Protein AF-A0A7J4U2A9-F1 (afdb_monomer)

Structure (mmCIF, N/CA/C/O backbone):
data_AF-A0A7J4U2A9-F1
#
_entry.id   AF-A0A7J4U2A9-F1
#
loop_
_atom_site.group_PDB
_atom_site.id
_atom_site.type_symbol
_atom_site.label_atom_id
_atom_site.label_alt_id
_atom_site.label_comp_id
_atom_site.label_asym_id
_atom_site.label_entity_id
_atom_site.label_seq_id
_atom_site.pdbx_PDB_ins_code
_atom_site.Cartn_x
_atom_site.Cartn_y
_atom_site.Cartn_z
_atom_site.occupancy
_atom_site.B_iso_or_equiv
_atom_site.auth_seq_id
_atom_site.auth_comp_id
_atom_site.auth_asym_id
_atom_site.auth_atom_id
_atom_site.pdbx_PDB_model_num
ATOM 1 N N . ASN A 1 1 ? -34.579 -28.204 -25.510 1.00 39.25 1 ASN A N 1
ATOM 2 C CA . ASN A 1 1 ? -33.216 -27.924 -25.997 1.00 39.25 1 ASN A CA 1
ATOM 3 C C . ASN A 1 1 ? -32.414 -27.418 -24.807 1.00 39.25 1 ASN A C 1
ATOM 5 O O . ASN A 1 1 ? -32.481 -26.239 -24.498 1.00 39.25 1 ASN A O 1
ATOM 9 N N . GLY A 1 2 ? -31.850 -28.339 -24.021 1.00 43.41 2 GLY A N 1
ATOM 10 C CA . GLY A 1 2 ? -31.157 -28.029 -22.768 1.00 43.41 2 GLY A CA 1
ATOM 11 C C . GLY A 1 2 ? -29.656 -27.993 -23.010 1.00 43.41 2 GLY A C 1
ATOM 12 O O . GLY A 1 2 ? -29.091 -28.997 -23.431 1.00 43.41 2 GLY A O 1
ATOM 13 N N . ALA A 1 3 ? -29.030 -26.841 -22.778 1.00 46.34 3 ALA A N 1
ATOM 14 C CA . ALA A 1 3 ? -27.582 -26.712 -22.786 1.00 46.34 3 ALA A CA 1
ATOM 15 C C . ALA A 1 3 ? -27.031 -27.307 -21.483 1.00 46.34 3 ALA A C 1
ATOM 17 O O . ALA A 1 3 ? -27.276 -26.787 -20.396 1.00 46.34 3 ALA A O 1
ATOM 18 N N . THR A 1 4 ? -26.314 -28.421 -21.587 1.00 39.81 4 THR A N 1
ATOM 19 C CA . THR A 1 4 ? -25.517 -28.970 -20.491 1.00 39.81 4 THR A CA 1
ATOM 20 C C . THR A 1 4 ? -24.258 -28.121 -20.344 1.00 39.81 4 THR A C 1
ATOM 22 O O . THR A 1 4 ? -23.382 -28.166 -21.205 1.00 39.81 4 THR A O 1
ATOM 25 N N . VAL A 1 5 ? -24.150 -27.359 -19.255 1.00 47.72 5 VAL A N 1
ATOM 26 C CA . VAL A 1 5 ? -22.888 -26.755 -18.797 1.00 47.72 5 VAL A CA 1
ATOM 27 C C . VAL A 1 5 ? -22.007 -27.844 -18.183 1.00 47.72 5 VAL A C 1
ATOM 29 O O . VAL A 1 5 ? -21.791 -27.914 -16.978 1.00 47.72 5 VAL A O 1
ATOM 32 N N . ALA A 1 6 ? -21.550 -28.767 -19.026 1.00 43.88 6 ALA A N 1
ATOM 33 C CA . 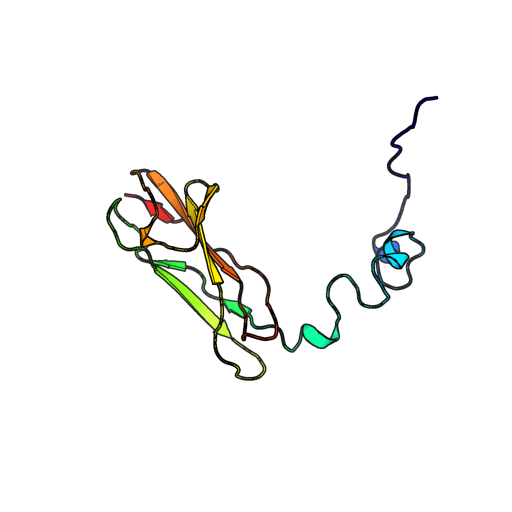ALA A 1 6 ? -20.481 -29.673 -18.660 1.00 43.88 6 ALA A CA 1
ATOM 34 C C . ALA A 1 6 ? -19.180 -28.871 -18.734 1.00 43.88 6 ALA A C 1
ATOM 36 O O . ALA A 1 6 ? -18.683 -28.582 -19.822 1.00 43.88 6 ALA A O 1
ATOM 37 N N . PHE A 1 7 ? -18.637 -28.497 -17.576 1.00 50.69 7 PHE A N 1
ATOM 38 C CA . PHE A 1 7 ? -17.198 -28.307 -17.464 1.00 50.69 7 PHE A CA 1
ATOM 39 C C . PHE A 1 7 ? -16.576 -29.625 -17.938 1.00 50.69 7 PHE A C 1
ATOM 41 O O . PHE A 1 7 ? -16.718 -30.641 -17.259 1.00 50.69 7 PHE A O 1
ATOM 48 N N . GLY A 1 8 ? -16.003 -29.645 -19.146 1.00 45.50 8 GLY A N 1
ATOM 49 C CA . GLY A 1 8 ? -15.216 -30.789 -19.604 1.00 45.50 8 GLY A CA 1
ATOM 50 C C . GLY A 1 8 ? -14.128 -31.005 -18.552 1.00 45.50 8 GLY A C 1
ATOM 51 O O . GLY A 1 8 ? -13.334 -30.112 -18.307 1.00 45.50 8 GLY A O 1
ATOM 52 N N . GLY A 1 9 ? -14.119 -32.091 -17.790 1.00 44.41 9 GLY A N 1
ATOM 53 C CA . GLY A 1 9 ? -14.156 -33.456 -18.298 1.00 44.41 9 GLY A CA 1
ATOM 54 C C . GLY A 1 9 ? -12.758 -33.923 -18.720 1.00 44.41 9 GLY A C 1
ATOM 55 O O . GLY A 1 9 ? -12.621 -35.065 -19.143 1.00 44.41 9 GLY A O 1
ATOM 56 N N . GLY A 1 10 ? -11.737 -33.066 -18.611 1.00 48.56 10 GLY A N 1
ATOM 57 C CA . GLY A 1 10 ? -10.344 -33.421 -18.855 1.00 48.56 10 GLY A CA 1
ATOM 58 C C . GLY A 1 10 ? -9.669 -33.936 -17.589 1.00 48.56 10 GLY A C 1
ATOM 59 O O . GLY A 1 10 ? -9.726 -33.310 -16.531 1.00 48.56 10 GLY A O 1
ATOM 60 N N . SER A 1 11 ? -9.006 -35.083 -17.698 1.00 56.81 11 SER A N 1
ATOM 61 C CA . SER A 1 11 ? -7.974 -35.550 -16.768 1.00 56.81 11 SER A CA 1
ATOM 62 C C . SER A 1 11 ? -6.646 -34.845 -17.065 1.00 56.81 11 SER A C 1
ATOM 64 O O . SER A 1 11 ? -5.610 -35.498 -17.194 1.00 56.81 11 SER A O 1
ATOM 66 N N . ASP A 1 12 ? -6.697 -33.532 -17.270 1.00 54.84 12 ASP A N 1
ATOM 67 C CA . ASP A 1 12 ? -5.565 -32.780 -17.788 1.00 54.84 12 ASP A CA 1
ATOM 68 C C . ASP A 1 12 ? -4.535 -32.649 -16.665 1.00 54.84 12 ASP A C 1
ATOM 70 O O . ASP A 1 12 ? -4.818 -32.163 -15.565 1.00 54.84 12 ASP A O 1
ATOM 74 N N . ALA A 1 13 ? -3.329 -33.154 -16.912 1.00 54.78 13 ALA A N 1
ATOM 75 C CA . ALA A 1 13 ? -2.228 -32.973 -15.983 1.00 54.78 13 ALA A CA 1
ATOM 76 C C . ALA A 1 13 ? -1.819 -31.492 -15.969 1.00 54.78 13 ALA A C 1
ATOM 78 O O . ALA A 1 13 ? -2.011 -30.780 -16.950 1.00 54.78 13 ALA A O 1
ATOM 79 N N . MET A 1 14 ? -1.157 -31.019 -14.906 1.00 55.38 14 MET A N 1
ATOM 80 C CA . MET A 1 14 ? -0.567 -29.664 -14.896 1.00 55.38 14 MET A CA 1
ATOM 81 C C . MET A 1 14 ? 0.343 -29.392 -16.115 1.00 55.38 14 MET A C 1
ATOM 83 O O . MET A 1 14 ? 0.539 -28.240 -16.483 1.00 55.38 14 MET A O 1
ATOM 87 N N . GLN A 1 15 ? 0.868 -30.442 -16.760 1.00 54.06 15 GLN A N 1
ATOM 88 C CA . GLN A 1 15 ? 1.666 -30.360 -17.989 1.00 54.06 15 GLN A CA 1
ATOM 89 C C . GLN A 1 15 ? 0.848 -29.999 -19.246 1.00 54.06 15 GLN A C 1
ATOM 91 O O . GLN A 1 15 ? 1.424 -29.545 -20.224 1.00 54.06 15 GLN A O 1
ATOM 96 N N . ASP A 1 16 ? -0.474 -30.162 -19.229 1.00 53.91 16 ASP A N 1
ATOM 97 C CA . ASP A 1 16 ? -1.371 -29.768 -20.327 1.00 53.91 16 ASP A CA 1
ATOM 98 C C . ASP A 1 16 ? -1.865 -28.312 -20.207 1.00 53.91 16 ASP A C 1
ATOM 100 O O . ASP A 1 16 ? -2.544 -27.790 -21.097 1.00 53.91 16 ASP A O 1
ATOM 104 N N . LEU A 1 17 ? -1.489 -27.637 -19.113 1.00 55.47 17 LEU A N 1
ATOM 105 C CA . LEU A 1 17 ? -1.780 -26.228 -18.831 1.00 55.47 17 LEU A CA 1
ATOM 106 C C . LEU A 1 17 ? -0.589 -25.293 -19.112 1.00 55.47 17 LEU A C 1
ATOM 108 O O . LEU A 1 17 ? -0.724 -24.079 -18.959 1.00 55.47 17 LEU A O 1
ATOM 112 N N . VAL A 1 18 ? 0.577 -25.830 -19.494 1.00 55.75 18 VAL A N 1
ATOM 113 C CA . VAL A 1 18 ? 1.752 -25.026 -19.875 1.00 55.75 18 VAL A CA 1
ATOM 114 C C . VAL A 1 18 ? 1.770 -24.745 -21.384 1.00 55.75 18 VAL A C 1
ATOM 116 O O . VAL A 1 18 ? 1.113 -25.455 -22.149 1.00 55.75 18 VAL A O 1
ATOM 119 N N . PRO A 1 19 ? 2.527 -23.731 -21.847 1.00 46.75 19 PRO A N 1
ATOM 120 C CA . PRO A 1 19 ? 2.748 -23.500 -23.271 1.00 46.75 19 PRO A CA 1
ATOM 121 C C . PRO A 1 19 ? 3.182 -24.778 -24.010 1.00 46.75 19 PRO A C 1
ATOM 123 O O . PRO A 1 19 ? 4.195 -25.385 -23.668 1.00 46.75 19 PRO A O 1
ATOM 126 N N . GLY A 1 20 ? 2.397 -25.192 -25.011 1.00 53.34 20 GLY A N 1
ATOM 127 C CA . GLY A 1 20 ? 2.588 -26.450 -25.750 1.00 53.34 20 GLY A CA 1
ATOM 128 C C . GLY A 1 20 ? 1.708 -27.627 -25.297 1.00 53.34 20 GLY A C 1
ATOM 129 O O . GLY A 1 20 ? 1.783 -28.686 -25.917 1.00 53.34 20 GLY A O 1
ATOM 130 N N . GLY A 1 21 ? 0.874 -27.451 -24.266 1.00 55.03 21 GLY A N 1
ATOM 131 C CA . GLY A 1 21 ? -0.148 -28.415 -23.841 1.00 55.03 21 GLY A CA 1
ATOM 132 C C . GLY A 1 21 ? -1.367 -28.469 -24.774 1.00 55.03 21 GLY A C 1
ATOM 133 O O . GLY A 1 21 ? -1.664 -27.512 -25.491 1.00 55.03 21 GLY A O 1
ATOM 134 N N . GLY A 1 22 ? -2.083 -29.597 -24.783 1.00 53.62 22 GLY A N 1
ATOM 135 C CA . GLY A 1 22 ? -3.142 -29.914 -25.754 1.00 53.62 22 GLY A CA 1
ATOM 136 C C . GLY A 1 22 ? -4.512 -29.268 -25.504 1.00 53.62 22 GLY A C 1
ATOM 137 O O . GLY A 1 22 ? -5.496 -29.674 -26.126 1.00 53.62 22 GLY A O 1
ATOM 138 N N . THR A 1 23 ? -4.619 -28.295 -24.595 1.00 58.81 23 THR A N 1
ATOM 139 C CA . THR A 1 23 ? -5.909 -27.741 -24.154 1.00 58.81 23 THR A CA 1
ATOM 140 C C . THR A 1 23 ? -6.348 -26.517 -24.961 1.00 58.81 23 THR A C 1
ATOM 142 O O . THR A 1 23 ? -5.548 -25.695 -25.401 1.00 58.81 23 THR A O 1
ATOM 145 N N . ALA A 1 24 ? -7.667 -26.331 -25.093 1.00 52.62 24 ALA A N 1
ATOM 146 C CA . ALA A 1 24 ? -8.254 -25.151 -25.735 1.00 52.62 24 ALA A CA 1
ATOM 147 C C . ALA A 1 24 ? -7.950 -23.833 -24.990 1.00 52.62 24 ALA A C 1
ATOM 149 O O . ALA A 1 24 ? -8.129 -22.758 -25.552 1.00 52.62 24 ALA A O 1
ATOM 150 N N . LEU A 1 25 ? -7.463 -23.884 -23.743 1.00 53.16 25 LEU A N 1
ATOM 151 C CA . LEU A 1 25 ? -7.021 -22.691 -23.019 1.00 53.16 25 LEU A CA 1
ATOM 152 C C . LEU A 1 25 ? -5.684 -22.156 -23.567 1.00 53.16 25 LEU A C 1
ATOM 154 O O . LEU A 1 25 ? -5.479 -20.944 -23.565 1.00 53.16 25 LEU A O 1
ATOM 158 N N . ALA A 1 26 ? -4.835 -23.018 -24.142 1.00 47.88 26 ALA A N 1
ATOM 159 C CA . ALA A 1 26 ? -3.572 -22.641 -24.787 1.00 47.88 26 ALA A CA 1
ATOM 160 C C . ALA A 1 26 ? -3.751 -21.860 -26.108 1.00 47.88 26 ALA A C 1
ATOM 162 O O . ALA A 1 26 ? -2.790 -21.305 -26.633 1.00 47.88 26 ALA A O 1
ATOM 163 N N . MET A 1 27 ? -4.971 -21.775 -26.662 1.00 45.28 27 MET A N 1
ATOM 164 C CA . MET A 1 27 ? -5.250 -20.864 -27.787 1.00 45.28 27 MET A CA 1
ATOM 165 C C . MET A 1 27 ? -5.554 -19.431 -27.321 1.00 45.28 27 MET A C 1
ATOM 167 O O . MET A 1 27 ? -5.385 -18.489 -28.091 1.00 45.28 27 MET A O 1
ATOM 171 N N . TYR A 1 28 ? -6.027 -19.270 -26.080 1.00 48.12 28 TYR A N 1
ATOM 172 C CA . TYR A 1 28 ? -6.302 -17.967 -25.460 1.00 48.12 28 TYR A CA 1
ATOM 173 C C . TYR A 1 28 ? -5.117 -17.460 -24.636 1.00 48.12 28 TYR A C 1
ATOM 175 O O . TYR A 1 28 ? -4.931 -16.255 -24.483 1.00 48.12 28 TYR A O 1
ATOM 183 N N . VAL A 1 29 ? -4.298 -18.382 -24.140 1.00 52.09 29 VAL A N 1
ATOM 184 C CA . VAL A 1 29 ? -3.020 -18.134 -23.490 1.00 52.09 29 VAL A CA 1
ATOM 185 C C . VAL A 1 29 ? -1.957 -18.483 -24.521 1.00 52.09 29 VAL A C 1
ATOM 187 O O . VAL A 1 29 ? -1.624 -19.651 -24.671 1.00 52.09 29 VAL A O 1
ATOM 190 N N . GLY A 1 30 ? -1.476 -17.504 -25.294 1.00 46.00 30 GLY A N 1
ATOM 191 C CA . GLY A 1 30 ? -0.389 -17.737 -26.253 1.00 46.00 30 GLY A CA 1
ATOM 192 C C . GLY A 1 30 ? 0.828 -18.410 -25.597 1.00 46.00 30 GLY A C 1
ATOM 193 O O . GLY A 1 30 ? 0.890 -18.552 -24.375 1.00 46.00 30 GLY A O 1
ATOM 194 N N . ALA A 1 31 ? 1.838 -18.782 -26.391 1.00 48.66 31 ALA A N 1
ATOM 195 C CA . ALA A 1 31 ? 3.047 -19.482 -25.921 1.00 48.66 31 ALA A CA 1
ATOM 196 C C . ALA A 1 31 ? 3.809 -18.791 -24.758 1.00 48.66 31 ALA A C 1
ATOM 198 O O . ALA A 1 31 ? 4.712 -19.375 -24.170 1.00 48.66 31 ALA A O 1
ATOM 199 N N . GLU A 1 32 ? 3.402 -17.575 -24.401 1.00 47.53 32 GLU A N 1
ATOM 200 C CA . GLU A 1 32 ? 3.978 -16.700 -23.390 1.00 47.53 32 GLU A CA 1
ATOM 201 C C . GLU A 1 32 ? 3.195 -16.654 -22.063 1.00 47.53 32 GLU A C 1
ATOM 203 O O . GLU A 1 32 ? 3.550 -15.872 -21.191 1.00 47.53 32 GLU A O 1
ATOM 208 N N . GLY A 1 33 ? 2.144 -17.455 -21.852 1.00 50.53 33 GLY A N 1
ATOM 209 C CA . GLY A 1 33 ? 1.383 -17.387 -20.594 1.00 50.53 33 GLY A CA 1
ATOM 21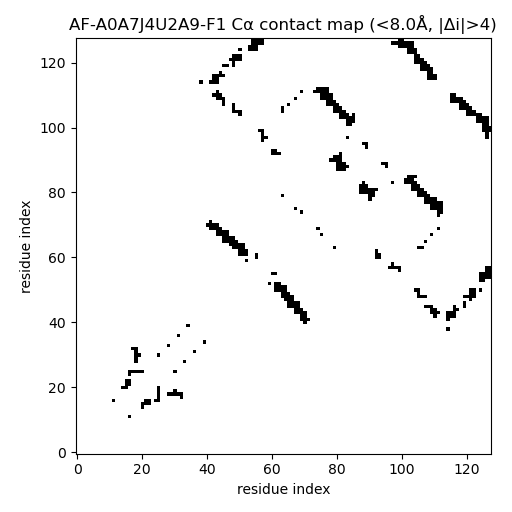0 C C . GLY A 1 33 ? 0.565 -16.089 -20.431 1.00 50.53 33 GLY A C 1
ATOM 211 O O . GLY A 1 33 ? 0.504 -15.245 -21.320 1.00 50.53 33 GLY A O 1
ATOM 212 N N . ILE A 1 34 ? -0.099 -15.926 -19.279 1.00 56.53 34 ILE A N 1
ATOM 213 C CA . ILE A 1 34 ? -0.890 -14.723 -18.919 1.00 56.53 34 ILE A CA 1
ATOM 214 C C . ILE A 1 34 ? -0.003 -13.519 -18.523 1.00 56.53 34 ILE A C 1
ATOM 216 O O . ILE A 1 34 ? -0.499 -12.404 -18.378 1.00 56.53 34 ILE A O 1
ATOM 220 N N . VAL A 1 35 ? 1.317 -13.713 -18.421 1.00 50.47 35 VAL A N 1
ATOM 221 C CA . VAL A 1 35 ? 2.320 -12.650 -18.271 1.00 50.47 35 VAL A CA 1
ATOM 222 C C . VAL A 1 35 ? 3.481 -12.930 -19.221 1.00 50.47 35 VAL A C 1
ATOM 224 O O . VAL A 1 35 ? 4.141 -13.956 -19.103 1.00 50.47 35 VAL A O 1
ATOM 227 N N . GLN A 1 36 ? 3.718 -12.033 -20.178 1.00 52.22 36 GLN A N 1
ATOM 228 C CA . GLN A 1 36 ? 4.767 -12.197 -21.183 1.00 52.22 36 GLN A CA 1
ATOM 229 C C . GLN A 1 36 ? 6.140 -12.291 -20.491 1.00 52.22 36 GLN A C 1
ATOM 231 O O . GLN A 1 36 ? 6.537 -11.371 -19.771 1.00 52.22 36 GLN A O 1
ATOM 236 N N . TRP A 1 37 ? 6.863 -13.399 -20.692 1.00 47.78 37 TRP A N 1
ATOM 237 C CA . TRP A 1 37 ? 8.057 -13.772 -19.914 1.00 47.78 37 TRP A CA 1
ATOM 238 C C . TRP A 1 37 ? 9.186 -12.730 -19.951 1.00 47.78 37 TRP A C 1
ATOM 240 O O . TRP A 1 37 ? 10.001 -12.668 -19.033 1.00 47.78 37 TRP A O 1
ATOM 250 N N . SER A 1 38 ? 9.225 -11.874 -20.973 1.00 55.41 38 SER A N 1
ATOM 251 C CA . SER A 1 38 ? 10.225 -10.812 -21.116 1.00 55.41 38 SER A CA 1
ATOM 252 C C . SER A 1 38 ? 10.035 -9.623 -20.171 1.00 55.41 38 SER A C 1
ATOM 254 O O . SER A 1 38 ? 10.992 -8.890 -19.948 1.00 55.41 38 SER A O 1
ATOM 256 N N . ASN A 1 39 ? 8.831 -9.404 -19.629 1.00 58.03 39 ASN A N 1
ATOM 257 C CA . ASN A 1 39 ? 8.565 -8.253 -18.760 1.00 58.03 39 ASN A CA 1
ATOM 258 C C . ASN A 1 39 ? 8.832 -8.574 -17.277 1.00 58.03 39 ASN A C 1
ATOM 260 O O . ASN A 1 39 ? 9.119 -7.681 -16.498 1.00 58.03 39 ASN A O 1
ATOM 264 N N . LEU A 1 40 ? 8.872 -9.851 -16.875 1.00 65.69 40 LEU A N 1
ATOM 265 C CA . LEU A 1 40 ? 9.037 -10.211 -15.459 1.00 65.69 40 LEU A CA 1
ATOM 266 C C . LEU A 1 40 ? 10.360 -9.719 -14.839 1.00 65.69 40 LEU A C 1
ATOM 268 O O . LEU A 1 40 ? 10.407 -9.401 -13.657 1.00 65.69 40 LEU A O 1
ATOM 272 N N . SER A 1 41 ? 11.432 -9.632 -15.636 1.00 71.69 41 SER A N 1
ATOM 273 C CA . SER A 1 41 ? 12.726 -9.082 -15.196 1.00 71.69 41 SER A CA 1
ATOM 274 C C . SER A 1 41 ? 12.730 -7.551 -15.071 1.00 71.69 41 SER A C 1
ATOM 276 O O . SER A 1 41 ? 13.707 -6.991 -14.573 1.00 71.69 41 SER A O 1
ATOM 278 N N . ALA A 1 42 ? 11.684 -6.893 -15.564 1.00 79.56 42 ALA A N 1
ATOM 279 C CA . ALA A 1 42 ? 11.477 -5.452 -15.516 1.00 79.56 42 ALA A CA 1
ATOM 280 C C . ALA A 1 42 ? 10.286 -5.056 -14.630 1.00 79.56 42 ALA A C 1
ATOM 282 O O . ALA A 1 42 ? 9.885 -3.903 -14.596 1.00 79.56 42 ALA A O 1
ATOM 283 N N . MET A 1 43 ? 9.685 -6.016 -13.919 1.00 84.44 43 MET A N 1
ATOM 284 C CA . MET A 1 43 ? 8.596 -5.707 -13.004 1.00 84.44 43 MET A CA 1
ATOM 285 C C . MET A 1 43 ? 9.161 -5.141 -11.699 1.00 84.44 43 MET A C 1
ATOM 287 O O . MET A 1 43 ? 10.002 -5.799 -11.071 1.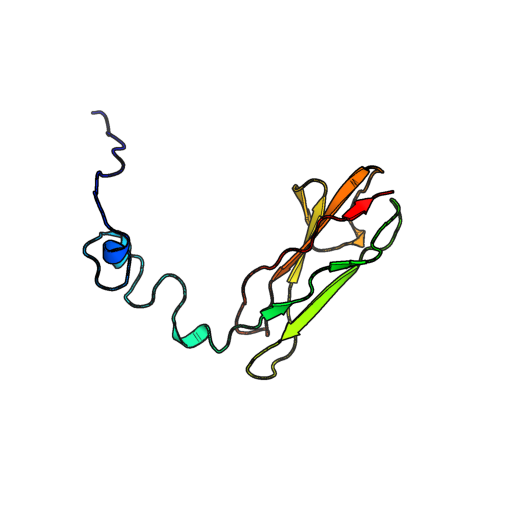00 84.44 43 MET A O 1
ATOM 291 N N . PRO A 1 44 ? 8.650 -3.996 -11.226 1.00 88.81 44 PRO A N 1
ATOM 292 C CA . PRO A 1 44 ? 8.977 -3.510 -9.901 1.00 88.81 44 PRO A CA 1
ATOM 293 C C . PRO A 1 44 ? 8.327 -4.380 -8.821 1.00 88.81 44 PRO A C 1
ATOM 295 O O . PRO A 1 44 ? 7.273 -4.999 -9.012 1.00 88.81 44 PRO A O 1
ATOM 298 N N . VAL A 1 45 ? 8.941 -4.400 -7.642 1.00 89.19 45 VAL A N 1
ATOM 299 C CA . VAL A 1 45 ? 8.502 -5.183 -6.486 1.00 89.19 45 VAL A CA 1
ATOM 300 C C . VAL A 1 45 ? 8.359 -4.271 -5.272 1.00 89.19 45 VAL A C 1
ATOM 302 O O . VAL A 1 45 ? 9.198 -3.410 -5.024 1.00 89.19 45 VAL A O 1
ATOM 305 N N . ALA A 1 46 ? 7.297 -4.488 -4.495 1.00 93.06 46 ALA A N 1
ATOM 306 C CA . ALA A 1 46 ? 7.111 -3.872 -3.187 1.00 93.06 46 ALA A CA 1
ATOM 307 C C . ALA A 1 46 ? 7.371 -4.910 -2.086 1.00 93.06 46 ALA A C 1
ATOM 309 O O . ALA A 1 46 ? 6.784 -5.994 -2.101 1.00 93.06 46 ALA A O 1
ATOM 310 N N . THR A 1 47 ? 8.217 -4.581 -1.114 1.00 93.56 47 THR A N 1
ATOM 311 C CA . THR A 1 47 ? 8.491 -5.411 0.071 1.00 93.56 47 THR A CA 1
ATOM 312 C C . THR A 1 47 ? 8.217 -4.645 1.364 1.00 93.56 47 THR A C 1
ATOM 314 O O . THR A 1 47 ? 7.974 -3.443 1.332 1.00 93.56 47 THR A O 1
ATOM 317 N N . ASN A 1 48 ? 8.224 -5.335 2.511 1.00 93.69 48 ASN A N 1
ATOM 318 C CA . ASN A 1 48 ? 8.025 -4.731 3.839 1.00 93.69 48 ASN A CA 1
ATOM 319 C C . ASN A 1 48 ? 6.745 -3.880 3.965 1.00 93.69 48 ASN A C 1
ATOM 321 O O . ASN A 1 48 ? 6.712 -2.874 4.676 1.00 93.69 48 ASN A O 1
ATOM 325 N N . VAL A 1 49 ? 5.678 -4.302 3.279 1.00 94.69 49 VAL A N 1
ATOM 326 C CA . VAL A 1 49 ? 4.394 -3.597 3.291 1.00 94.69 49 VAL A CA 1
ATOM 327 C C . VAL A 1 49 ? 3.775 -3.669 4.689 1.00 94.69 49 VAL A C 1
ATOM 329 O O . VAL A 1 49 ? 3.448 -4.748 5.178 1.00 94.69 49 VAL A O 1
ATOM 332 N N . SER A 1 50 ? 3.595 -2.520 5.333 1.00 95.12 50 SER A N 1
ATOM 333 C CA . SER A 1 50 ? 3.090 -2.407 6.704 1.00 95.12 50 SER A CA 1
ATOM 334 C C . SER A 1 50 ? 2.235 -1.153 6.893 1.00 95.12 50 SER A C 1
ATOM 336 O O . SER A 1 50 ? 2.337 -0.193 6.134 1.00 95.12 50 SER A O 1
ATOM 338 N N . VAL A 1 51 ? 1.364 -1.164 7.903 1.00 95.44 51 VAL A N 1
ATOM 339 C CA . VAL A 1 51 ? 0.544 -0.004 8.282 1.00 95.44 51 VAL A CA 1
ATOM 340 C C . VAL A 1 51 ? 1.135 0.635 9.534 1.00 95.44 51 VAL A C 1
ATOM 342 O O . VAL A 1 51 ? 1.427 -0.058 10.509 1.00 95.44 51 VAL A O 1
ATOM 345 N N . THR A 1 52 ? 1.295 1.956 9.515 1.00 94.06 52 THR A N 1
ATOM 346 C CA . THR A 1 52 ? 1.712 2.757 10.667 1.00 94.06 52 THR A CA 1
ATOM 347 C C . THR A 1 52 ? 0.633 3.781 11.033 1.00 94.06 52 THR A C 1
ATOM 349 O O . THR A 1 52 ? 0.040 4.377 10.132 1.00 94.06 52 THR A O 1
ATOM 352 N N . PRO A 1 53 ? 0.371 4.011 12.334 1.00 93.56 53 PRO A N 1
ATOM 353 C CA . PRO A 1 53 ? 0.942 3.317 13.496 1.00 93.56 53 PRO A CA 1
ATOM 354 C C . PRO A 1 53 ? 0.449 1.859 13.630 1.00 93.56 53 PRO A C 1
ATOM 356 O O . PRO A 1 53 ? -0.587 1.492 13.089 1.00 93.56 53 PRO A O 1
ATOM 359 N N . ALA A 1 54 ? 1.194 1.019 14.360 1.00 91.00 54 ALA A N 1
ATOM 360 C CA . ALA A 1 54 ? 0.865 -0.406 14.551 1.00 91.00 54 ALA A CA 1
ATOM 361 C C . ALA A 1 54 ? -0.319 -0.655 15.511 1.00 91.00 54 ALA A C 1
ATOM 363 O O . ALA A 1 54 ? -0.758 -1.789 15.692 1.00 91.00 54 ALA A O 1
ATOM 364 N N . SER A 1 55 ? -0.806 0.390 16.177 1.00 92.12 55 SER A N 1
ATOM 365 C CA . SER A 1 55 ? -2.008 0.369 17.018 1.00 92.12 55 SER A CA 1
ATOM 366 C C . SER A 1 55 ? -2.700 1.727 16.894 1.00 92.12 55 SER A C 1
ATOM 368 O O . SER A 1 55 ? -2.512 2.578 17.763 1.00 92.12 55 SER A O 1
ATOM 370 N N . PRO A 1 56 ? -3.385 1.975 15.767 1.00 93.31 56 PRO A N 1
ATOM 371 C CA . PRO A 1 56 ? -4.047 3.239 15.502 1.00 93.31 56 PRO A CA 1
ATOM 372 C C . PRO A 1 56 ? -5.329 3.372 16.316 1.00 93.31 56 PRO A C 1
ATOM 374 O O . PRO A 1 56 ? -6.085 2.411 16.443 1.00 93.31 56 PRO A O 1
ATOM 377 N N . GLY A 1 57 ? -5.599 4.572 16.813 1.00 92.44 57 GLY A N 1
ATOM 378 C CA . GLY A 1 57 ? -6.936 4.979 17.222 1.00 92.44 57 GLY A CA 1
ATOM 379 C C . GLY A 1 57 ? -7.830 5.303 16.021 1.00 92.44 57 GLY A C 1
ATOM 380 O O . GLY A 1 57 ? -7.380 5.385 14.878 1.00 92.44 57 GLY A O 1
ATOM 381 N N . VAL A 1 58 ? -9.114 5.529 16.290 1.00 91.75 58 VAL A N 1
ATOM 382 C CA . VAL A 1 58 ? -10.131 5.833 15.262 1.00 91.75 58 VAL A CA 1
ATOM 383 C C . VAL A 1 58 ? -9.849 7.094 14.436 1.00 91.75 58 VAL A C 1
ATOM 385 O O . VAL A 1 58 ? -10.263 7.161 13.283 1.00 91.75 58 VAL A O 1
ATOM 388 N N . ASP A 1 59 ? -9.125 8.059 15.007 1.00 88.44 59 ASP A N 1
ATOM 389 C CA . ASP A 1 59 ? -8.798 9.346 14.379 1.00 88.44 59 ASP A CA 1
ATOM 390 C C . ASP A 1 59 ? -7.321 9.441 13.945 1.00 88.44 59 ASP A C 1
ATOM 392 O O . ASP A 1 59 ? -6.867 10.496 13.492 1.00 88.44 59 ASP A O 1
ATOM 396 N N . ASP A 1 60 ? -6.546 8.359 14.098 1.00 90.38 60 ASP A N 1
ATOM 397 C CA . ASP A 1 60 ? -5.125 8.370 13.760 1.00 90.38 60 ASP A CA 1
ATOM 398 C C . ASP A 1 60 ? -4.908 8.379 12.245 1.00 90.38 60 ASP A C 1
ATOM 400 O O . ASP A 1 60 ? -5.539 7.650 11.474 1.00 90.38 60 ASP A O 1
ATOM 404 N N . ALA A 1 61 ? -3.939 9.181 11.806 1.00 90.25 61 ALA A N 1
ATOM 405 C CA . ALA A 1 61 ? -3.527 9.204 10.413 1.00 90.25 61 ALA A CA 1
ATOM 406 C C . ALA A 1 61 ? -2.757 7.920 10.067 1.00 90.25 61 ALA A C 1
ATOM 408 O O . ALA A 1 61 ? -1.618 7.728 10.498 1.00 90.25 61 ALA A O 1
ATOM 409 N N . LEU A 1 62 ? -3.373 7.058 9.255 1.00 93.44 62 LEU A N 1
ATOM 410 C CA . LEU A 1 62 ? -2.739 5.832 8.779 1.00 93.44 62 LEU A CA 1
ATOM 411 C C . LEU A 1 62 ? -1.821 6.100 7.589 1.00 93.44 62 LEU A C 1
ATOM 413 O O . LEU A 1 62 ? -2.180 6.804 6.646 1.00 93.44 62 LEU A O 1
ATOM 417 N N . THR A 1 63 ? -0.652 5.471 7.601 1.00 94.62 63 THR A N 1
ATOM 418 C CA . THR A 1 63 ? 0.301 5.479 6.490 1.00 94.62 63 THR A CA 1
ATOM 419 C C . THR A 1 63 ? 0.640 4.042 6.105 1.00 94.62 63 THR A C 1
ATOM 421 O O . THR A 1 63 ? 0.853 3.193 6.967 1.00 94.62 63 THR A O 1
ATOM 424 N N . CYS A 1 64 ? 0.654 3.746 4.804 1.00 95.38 64 CYS A N 1
ATOM 425 C CA . CYS A 1 64 ? 1.107 2.454 4.292 1.00 95.38 64 CYS A CA 1
ATOM 426 C C . CYS A 1 64 ? 2.584 2.587 3.924 1.00 95.38 64 CYS A C 1
ATOM 428 O O . CYS A 1 64 ? 2.926 3.306 2.988 1.00 95.38 64 CYS A O 1
ATOM 430 N N . MET A 1 65 ? 3.444 1.926 4.687 1.00 96.12 65 MET A N 1
ATOM 431 C CA . MET A 1 65 ? 4.885 1.891 4.471 1.00 96.12 65 MET A CA 1
ATOM 432 C C . MET A 1 65 ? 5.235 0.687 3.606 1.00 96.12 65 MET A C 1
ATOM 434 O O . MET A 1 65 ? 4.669 -0.387 3.797 1.00 96.12 65 MET A O 1
ATOM 438 N N . TYR A 1 66 ? 6.160 0.856 2.669 1.00 96.56 66 TYR A N 1
ATOM 439 C CA . TYR A 1 66 ? 6.700 -0.220 1.846 1.00 96.56 66 TYR A CA 1
ATOM 440 C C . TYR A 1 66 ? 8.056 0.198 1.269 1.00 96.56 66 TYR A C 1
ATOM 442 O O . TYR A 1 66 ? 8.335 1.388 1.130 1.00 96.56 66 TYR A O 1
ATOM 450 N N . ASP A 1 67 ? 8.872 -0.790 0.916 1.00 95.38 67 ASP A N 1
ATOM 451 C CA . ASP A 1 67 ? 10.107 -0.605 0.161 1.00 95.38 67 ASP A CA 1
ATOM 452 C C . ASP A 1 67 ? 9.840 -0.924 -1.307 1.00 95.38 67 ASP A C 1
ATOM 454 O O . ASP A 1 67 ? 9.346 -2.008 -1.628 1.00 95.38 67 ASP A O 1
ATOM 458 N N . PHE A 1 68 ? 10.167 0.012 -2.192 1.00 95.56 68 PHE A N 1
ATOM 459 C CA . PHE A 1 68 ? 10.051 -0.154 -3.636 1.00 95.56 68 PHE A CA 1
ATOM 460 C C . PHE A 1 68 ? 11.403 -0.539 -4.233 1.00 95.56 68 PHE A C 1
ATOM 462 O O . PHE A 1 68 ? 12.419 0.101 -3.959 1.00 95.56 68 PHE A O 1
ATOM 469 N N . VAL A 1 69 ? 11.410 -1.581 -5.060 1.00 93.50 69 VAL A N 1
ATOM 470 C CA . VAL A 1 69 ? 12.591 -2.034 -5.791 1.00 93.50 69 VAL A CA 1
ATOM 471 C C . VAL A 1 69 ? 12.223 -2.178 -7.254 1.00 93.50 69 VAL A C 1
ATOM 473 O O . VAL A 1 69 ? 11.398 -3.017 -7.609 1.00 93.50 69 VAL A O 1
ATOM 476 N N . ASP A 1 70 ? 12.884 -1.392 -8.092 1.00 91.69 70 ASP A N 1
ATOM 477 C CA . ASP A 1 70 ? 12.777 -1.485 -9.537 1.00 91.69 70 ASP A CA 1
ATOM 478 C C . ASP A 1 70 ? 14.108 -1.967 -10.145 1.00 91.69 70 ASP A C 1
ATOM 480 O O . ASP A 1 70 ? 15.164 -1.424 -9.795 1.00 91.69 70 ASP A O 1
ATOM 484 N N . PRO A 1 71 ? 14.117 -2.987 -11.026 1.00 87.81 71 PRO A N 1
ATOM 485 C CA . PRO A 1 71 ? 15.361 -3.501 -11.594 1.00 87.81 71 PRO A CA 1
ATOM 486 C C . PRO A 1 71 ? 16.014 -2.578 -12.641 1.00 87.81 71 PRO A C 1
ATOM 488 O O . PRO A 1 71 ? 17.181 -2.791 -12.978 1.00 87.81 71 PRO A O 1
ATOM 491 N N . GLN A 1 72 ? 15.298 -1.583 -13.174 1.00 88.75 72 GLN A N 1
ATOM 492 C CA . GLN A 1 72 ? 15.806 -0.598 -14.138 1.00 88.75 72 GLN A CA 1
ATOM 493 C C . GLN A 1 72 ? 16.279 0.696 -13.456 1.00 88.75 72 GLN A C 1
ATOM 495 O O . GLN A 1 72 ? 17.075 1.439 -14.035 1.00 88.75 72 GLN A O 1
ATOM 500 N N . GLY A 1 73 ? 15.864 0.925 -12.210 1.00 89.38 73 GLY A N 1
ATOM 501 C CA . GLY A 1 73 ? 16.128 2.146 -11.454 1.00 89.38 73 GLY A CA 1
ATOM 502 C C . GLY A 1 73 ? 15.115 3.258 -11.733 1.00 89.38 73 GLY A C 1
ATOM 503 O O . GLY A 1 73 ? 15.421 4.426 -11.477 1.00 89.38 73 GLY A O 1
ATOM 504 N N . ASP A 1 74 ? 13.944 2.910 -12.264 1.00 92.12 74 ASP A N 1
ATOM 505 C CA . ASP A 1 74 ? 12.851 3.839 -12.515 1.00 92.12 74 ASP A CA 1
ATOM 506 C C . ASP A 1 74 ? 12.158 4.276 -11.207 1.00 92.12 74 ASP A C 1
ATOM 508 O O . ASP A 1 74 ? 12.303 3.669 -10.141 1.00 92.12 74 ASP A O 1
ATOM 512 N N . ALA A 1 75 ? 11.449 5.407 -11.265 1.00 94.38 75 ALA A N 1
ATOM 513 C CA . ALA A 1 75 ? 10.838 6.025 -10.090 1.00 94.38 75 ALA A CA 1
ATOM 514 C C . ALA A 1 75 ? 9.545 5.317 -9.662 1.00 94.38 75 ALA A C 1
ATOM 516 O O . ALA A 1 75 ? 8.782 4.827 -10.489 1.00 94.38 75 ALA A O 1
ATOM 517 N N . ASP A 1 76 ? 9.259 5.348 -8.360 1.00 95.94 76 ASP A N 1
ATOM 518 C CA . ASP A 1 76 ? 8.049 4.749 -7.802 1.00 95.94 76 ASP A CA 1
ATOM 519 C C . ASP A 1 76 ? 6.771 5.504 -8.236 1.00 95.94 76 ASP A C 1
ATOM 521 O O . ASP A 1 76 ? 6.580 6.681 -7.922 1.00 95.94 76 ASP A O 1
ATOM 525 N N . ALA A 1 77 ? 5.880 4.796 -8.931 1.00 94.31 77 ALA A N 1
ATOM 526 C CA . ALA A 1 77 ? 4.532 5.208 -9.325 1.00 94.31 77 ALA A CA 1
ATOM 527 C C . ALA A 1 77 ? 3.449 4.255 -8.765 1.00 94.31 77 ALA A C 1
ATOM 529 O O . ALA A 1 77 ? 2.369 4.091 -9.345 1.00 94.31 77 ALA A O 1
ATOM 530 N N . SER A 1 78 ? 3.741 3.589 -7.646 1.00 93.31 78 SER A N 1
ATOM 531 C CA . SER A 1 78 ? 2.880 2.593 -7.009 1.00 93.31 78 SER A CA 1
ATOM 532 C C . SER A 1 78 ? 1.533 3.154 -6.561 1.00 93.31 78 SER A C 1
ATOM 534 O O . SER A 1 78 ? 1.380 4.326 -6.218 1.00 93.31 78 SER A O 1
ATOM 536 N N . THR A 1 79 ? 0.536 2.269 -6.486 1.00 93.00 79 THR A N 1
ATOM 537 C CA . THR A 1 79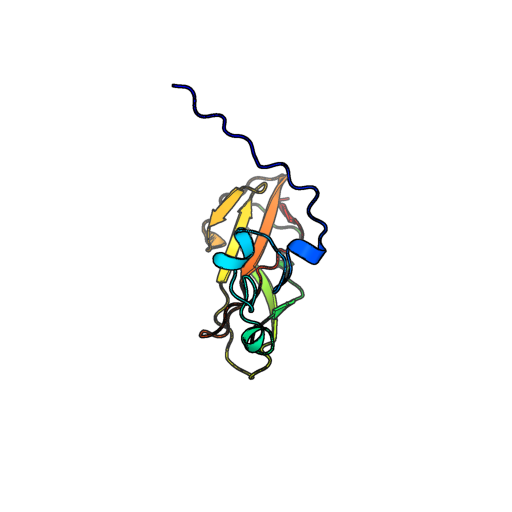 ? -0.799 2.619 -5.980 1.00 93.00 79 THR A CA 1
ATOM 538 C C . THR A 1 79 ? -1.154 1.844 -4.719 1.00 93.00 79 THR A C 1
ATOM 540 O O . THR A 1 79 ? -1.101 0.610 -4.675 1.00 93.00 79 THR A O 1
ATOM 543 N N . VAL A 1 80 ? -1.591 2.576 -3.696 1.00 95.31 80 VAL A N 1
ATOM 544 C CA . VAL A 1 80 ? -2.048 2.015 -2.421 1.00 95.31 80 VAL A CA 1
ATOM 545 C C . VAL A 1 80 ? -3.568 1.839 -2.432 1.00 95.31 80 VAL A C 1
ATOM 547 O O . VAL A 1 80 ? -4.310 2.644 -2.995 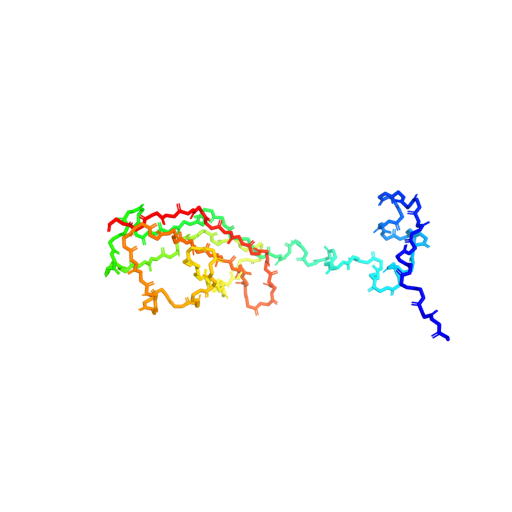1.00 95.31 80 VAL A O 1
ATOM 550 N N . ARG A 1 81 ? -4.045 0.759 -1.811 1.00 94.44 81 ARG A N 1
ATOM 551 C CA . ARG A 1 81 ? -5.460 0.536 -1.486 1.00 94.44 81 ARG A CA 1
ATOM 552 C C . ARG A 1 81 ? -5.615 0.066 -0.053 1.00 94.44 81 ARG A C 1
ATOM 554 O O . ARG A 1 81 ? -4.852 -0.789 0.390 1.00 94.44 81 ARG A O 1
ATOM 561 N N . TRP A 1 82 ? -6.644 0.561 0.612 1.00 95.31 82 TRP A N 1
ATOM 562 C CA . TRP A 1 82 ? -6.985 0.267 1.995 1.00 95.31 82 TRP A CA 1
ATOM 563 C C . TRP A 1 82 ? -8.188 -0.657 2.092 1.00 95.31 82 TRP A C 1
ATOM 565 O O . TRP A 1 82 ? -9.102 -0.609 1.261 1.00 95.31 82 TRP A O 1
ATOM 575 N N . TYR A 1 83 ? -8.200 -1.476 3.138 1.00 93.56 83 TYR A N 1
ATOM 576 C CA . TYR A 1 83 ? -9.331 -2.324 3.473 1.00 93.56 83 TYR A CA 1
ATOM 577 C C . TYR A 1 83 ? -9.603 -2.254 4.967 1.00 93.56 83 TYR A C 1
ATOM 579 O O . TYR A 1 83 ? -8.671 -2.314 5.767 1.00 93.56 83 TYR A O 1
ATOM 587 N N . VAL A 1 84 ? -10.883 -2.198 5.313 1.00 94.25 84 VAL A N 1
ATOM 588 C CA . VAL A 1 84 ? -11.393 -2.252 6.684 1.00 94.25 84 VAL A CA 1
ATOM 589 C C . VAL A 1 84 ? -12.256 -3.502 6.781 1.00 94.25 84 VAL A C 1
ATOM 591 O O . VAL A 1 84 ? -13.153 -3.702 5.963 1.00 94.25 84 VAL A O 1
ATOM 594 N N . ASN A 1 85 ? -11.943 -4.401 7.713 1.00 92.81 85 ASN A N 1
ATOM 595 C CA . ASN A 1 85 ? -12.625 -5.688 7.880 1.00 92.81 85 ASN A CA 1
ATOM 596 C C . ASN A 1 85 ? -12.709 -6.504 6.572 1.00 92.81 85 ASN A C 1
ATOM 598 O O . ASN A 1 85 ? -13.739 -7.089 6.244 1.00 92.81 85 ASN A O 1
ATOM 602 N N . ASN A 1 86 ? -11.608 -6.529 5.808 1.00 90.94 86 ASN A N 1
ATOM 603 C CA . ASN A 1 86 ? -11.488 -7.140 4.471 1.00 90.94 86 ASN A CA 1
ATOM 604 C C . ASN A 1 86 ? -12.353 -6.509 3.360 1.00 90.94 86 ASN A C 1
ATOM 606 O O . ASN A 1 86 ? -12.359 -7.021 2.240 1.00 90.94 86 ASN A O 1
ATOM 610 N N . VAL A 1 87 ? -13.031 -5.390 3.616 1.00 91.62 87 VAL A N 1
ATOM 611 C CA . VAL A 1 87 ? -13.792 -4.643 2.608 1.00 91.62 87 VAL A CA 1
ATOM 612 C C . VAL A 1 87 ? -12.943 -3.496 2.074 1.00 91.62 87 VAL A C 1
ATOM 614 O O . VAL A 1 87 ? -12.348 -2.754 2.847 1.00 91.62 87 VAL A O 1
ATOM 617 N N . SER A 1 88 ? -12.880 -3.346 0.748 1.00 91.31 88 SER A N 1
ATOM 618 C CA . SER A 1 88 ? -12.158 -2.242 0.102 1.00 91.31 88 SER A CA 1
ATOM 619 C C . SER A 1 88 ? -12.745 -0.900 0.533 1.00 91.31 88 SER A C 1
ATOM 621 O O . SER A 1 88 ? -13.916 -0.633 0.277 1.00 91.31 88 SER A O 1
ATOM 623 N N . ALA A 1 89 ? -11.911 -0.054 1.131 1.00 89.62 89 ALA A N 1
ATOM 624 C CA . ALA A 1 89 ? -12.303 1.238 1.685 1.00 89.62 89 ALA A CA 1
ATOM 625 C C . ALA A 1 89 ? -11.776 2.439 0.872 1.00 89.62 89 ALA A C 1
ATOM 627 O O . ALA A 1 89 ? -12.146 3.573 1.148 1.00 89.62 89 ALA A O 1
ATOM 628 N N . GLY A 1 90 ? -10.960 2.196 -0.162 1.00 89.31 90 GLY A N 1
ATOM 629 C CA . GLY A 1 90 ? -10.483 3.223 -1.097 1.00 89.31 90 GLY A CA 1
ATOM 630 C C . GLY 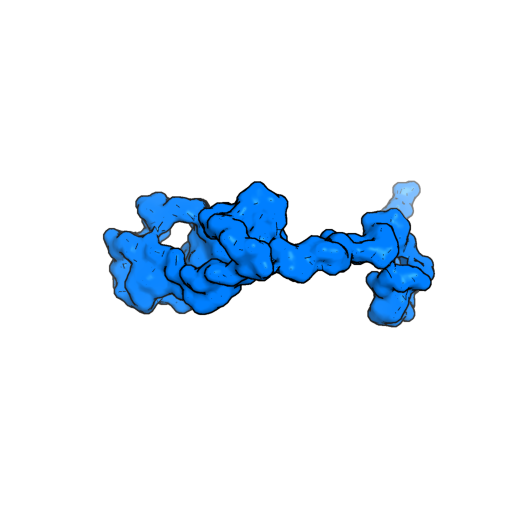A 1 90 ? -8.963 3.238 -1.252 1.00 89.31 90 GLY A C 1
ATOM 631 O O . GLY A 1 90 ? -8.283 2.284 -0.876 1.00 89.31 90 GLY A O 1
ATOM 632 N N . SER A 1 91 ? -8.430 4.308 -1.843 1.00 87.50 91 SER A N 1
ATOM 633 C CA . SER A 1 91 ? -6.984 4.572 -1.975 1.00 87.50 91 SER A CA 1
ATOM 634 C C . SER A 1 91 ? -6.460 5.571 -0.944 1.00 87.50 91 SER A C 1
ATOM 636 O O . SER A 1 91 ? -5.280 5.529 -0.603 1.00 87.50 91 SER A O 1
ATOM 638 N N . ASP A 1 92 ? -7.337 6.417 -0.405 1.00 83.06 92 ASP A N 1
ATOM 639 C CA . ASP A 1 92 ? -6.969 7.504 0.498 1.00 83.06 92 ASP A CA 1
ATOM 640 C C . ASP A 1 92 ? -7.186 7.097 1.957 1.00 83.06 92 ASP A C 1
ATOM 642 O O . ASP A 1 92 ? -8.310 6.827 2.381 1.00 83.06 92 ASP A O 1
ATOM 646 N N . ALA A 1 93 ? -6.107 7.083 2.741 1.00 78.38 93 ALA A N 1
ATOM 647 C CA . ALA A 1 93 ? -6.151 6.703 4.154 1.00 78.38 93 ALA A CA 1
ATOM 648 C C . ALA A 1 93 ? -7.025 7.650 4.996 1.00 78.38 93 ALA A C 1
ATOM 650 O O . ALA A 1 93 ? -7.698 7.224 5.927 1.00 78.38 93 ALA A O 1
ATOM 651 N N . SER A 1 94 ? -7.054 8.941 4.654 1.00 78.25 94 SER A N 1
ATOM 652 C CA . SER A 1 94 ? -7.813 9.961 5.392 1.00 78.25 94 SER A CA 1
ATOM 653 C C . SER A 1 94 ? -9.327 9.886 5.183 1.00 78.25 94 SER A C 1
ATOM 655 O O . SER A 1 94 ? -10.069 10.560 5.888 1.00 78.25 94 SER A O 1
ATOM 657 N N . ALA A 1 95 ? -9.794 9.104 4.206 1.00 79.38 95 ALA A N 1
ATOM 658 C CA . ALA A 1 95 ? -11.217 8.894 3.950 1.00 79.38 95 ALA A CA 1
ATOM 659 C C . ALA A 1 95 ? -11.772 7.650 4.669 1.00 79.38 95 ALA A C 1
ATOM 661 O O . ALA A 1 95 ? -12.948 7.316 4.511 1.00 79.38 95 ALA A O 1
ATOM 662 N N . LEU A 1 96 ? -10.935 6.943 5.435 1.00 86.38 96 LEU A N 1
ATOM 663 C CA . LEU A 1 96 ? -11.338 5.743 6.152 1.00 86.38 96 LEU A CA 1
ATOM 664 C C . LEU A 1 96 ? -12.262 6.097 7.316 1.00 86.38 96 LEU A C 1
ATOM 666 O O . LEU A 1 96 ? -11.997 7.003 8.098 1.00 86.38 96 LEU A O 1
ATOM 670 N N . THR A 1 97 ? -13.357 5.352 7.432 1.00 88.00 97 THR A N 1
ATOM 671 C CA . THR A 1 97 ? -14.226 5.381 8.611 1.00 88.00 97 THR A CA 1
ATOM 672 C C . THR A 1 97 ? -13.872 4.174 9.465 1.00 88.00 97 THR A C 1
ATOM 674 O O . THR A 1 97 ? -14.081 3.045 9.022 1.00 88.00 97 THR A O 1
ATOM 677 N N . LEU A 1 98 ? -13.301 4.419 10.644 1.00 91.69 98 LEU A N 1
ATOM 678 C CA . LEU A 1 98 ? -12.786 3.389 11.544 1.00 91.69 98 LEU A CA 1
ATOM 679 C C . LEU A 1 98 ? -13.572 3.366 12.856 1.00 91.69 98 LEU A C 1
ATOM 681 O O . LEU A 1 98 ? -13.975 4.408 13.374 1.00 91.69 98 LEU A O 1
ATOM 685 N N . ALA A 1 99 ? -13.754 2.172 13.406 1.00 92.88 99 ALA A N 1
ATOM 686 C CA . ALA A 1 99 ? -14.280 1.935 14.741 1.00 92.88 99 ALA A CA 1
ATOM 687 C C . ALA A 1 99 ? -13.300 1.078 15.565 1.00 92.88 99 ALA A C 1
ATOM 689 O O . ALA A 1 99 ? -12.524 0.305 14.993 1.00 92.88 99 ALA A O 1
ATOM 690 N N . PRO A 1 100 ? -13.331 1.164 16.909 1.00 93.00 100 PRO A N 1
ATOM 691 C CA . PRO A 1 100 ? -12.493 0.318 17.750 1.00 93.00 100 PRO A CA 1
ATOM 692 C C . PRO A 1 100 ? -12.789 -1.163 17.488 1.00 93.00 100 PRO A C 1
ATOM 694 O O . PRO A 1 100 ? -13.948 -1.584 17.481 1.00 93.00 100 PRO A O 1
ATOM 697 N N . GLY A 1 101 ? -11.736 -1.952 17.282 1.00 93.25 101 GLY A N 1
ATOM 698 C CA . GLY A 1 101 ? -11.819 -3.366 16.918 1.00 93.25 101 GLY A CA 1
ATOM 699 C C . GLY A 1 101 ? -11.816 -3.655 15.414 1.00 93.25 101 GLY A C 1
ATOM 700 O O . GLY A 1 101 ? -11.755 -4.828 15.042 1.00 93.25 101 GLY A O 1
ATOM 701 N N . ASP A 1 102 ? -11.835 -2.635 14.551 1.00 95.31 102 ASP A N 1
ATOM 702 C CA . ASP A 1 102 ? -11.710 -2.838 13.108 1.00 95.31 102 ASP A CA 1
ATOM 703 C C . ASP A 1 102 ? -10.324 -3.370 12.729 1.00 95.31 102 ASP A C 1
ATOM 705 O O . ASP A 1 102 ? -9.294 -2.926 13.239 1.00 95.31 102 ASP A O 1
ATOM 709 N N . ALA A 1 103 ? -10.295 -4.310 11.782 1.00 94.56 103 ALA A N 1
ATOM 710 C CA . ALA A 1 103 ? -9.064 -4.813 11.189 1.00 94.56 103 ALA A CA 1
ATOM 711 C C . ALA A 1 103 ? -8.743 -4.044 9.903 1.00 94.56 103 ALA A C 1
ATOM 713 O O . ALA A 1 103 ? -9.399 -4.234 8.873 1.00 94.56 103 ALA A O 1
ATOM 714 N N . VAL A 1 104 ? -7.710 -3.208 9.944 1.00 95.12 104 VAL A N 1
ATOM 715 C CA . VAL A 1 104 ? -7.238 -2.432 8.796 1.00 95.12 104 VAL A CA 1
ATOM 716 C C . VAL A 1 104 ? -6.054 -3.128 8.137 1.00 95.12 104 VAL A C 1
ATOM 718 O O . VAL A 1 104 ? -5.159 -3.634 8.809 1.00 95.12 104 VAL A O 1
ATOM 721 N N . LYS A 1 105 ? -6.020 -3.132 6.805 1.00 94.12 105 LYS A N 1
ATOM 722 C CA . LYS A 1 105 ? -4.822 -3.486 6.034 1.00 94.12 105 LYS A CA 1
ATOM 723 C C . LYS A 1 105 ? -4.651 -2.535 4.860 1.00 94.12 105 LYS A C 1
ATOM 725 O O . LYS A 1 105 ? -5.638 -2.020 4.327 1.00 94.12 105 LYS A O 1
ATOM 730 N N . CYS A 1 106 ? -3.420 -2.393 4.391 1.00 94.69 106 CYS A N 1
ATOM 731 C CA . CYS A 1 106 ? -3.148 -1.791 3.097 1.00 94.69 106 CYS A CA 1
ATOM 732 C C . CYS A 1 106 ? -2.655 -2.839 2.095 1.00 94.69 106 CYS A C 1
ATOM 734 O O . CYS A 1 106 ? -2.251 -3.950 2.434 1.00 94.69 106 CYS A O 1
ATOM 736 N N . SER A 1 107 ? -2.734 -2.495 0.818 1.00 92.38 107 SER A N 1
ATOM 737 C CA . SER A 1 107 ? -2.094 -3.238 -0.256 1.00 92.38 107 SER A CA 1
ATOM 738 C C . SER A 1 107 ? -1.455 -2.271 -1.229 1.00 92.38 107 SER A C 1
ATOM 740 O O . SER A 1 107 ? -2.061 -1.251 -1.565 1.00 92.38 107 SER A O 1
ATOM 742 N N . VAL A 1 108 ? -0.284 -2.631 -1.724 1.00 93.62 108 VAL A N 1
ATOM 743 C CA . VAL A 1 108 ? 0.497 -1.840 -2.668 1.00 93.62 108 VAL A CA 1
ATOM 744 C C . VAL A 1 108 ? 0.530 -2.598 -3.982 1.00 93.62 108 VAL A C 1
ATOM 746 O O . VAL A 1 108 ? 0.816 -3.793 -4.003 1.00 93.62 108 VAL A O 1
ATOM 749 N N . LEU A 1 109 ? 0.188 -1.925 -5.076 1.00 90.56 109 LEU A N 1
ATOM 750 C CA . LEU A 1 109 ? 0.480 -2.402 -6.422 1.00 90.56 109 LEU A CA 1
ATOM 751 C C . LEU A 1 109 ? 1.698 -1.625 -6.927 1.00 90.56 109 LEU A C 1
ATOM 753 O O . LEU A 1 109 ? 1.520 -0.454 -7.282 1.00 90.56 109 LEU A O 1
ATOM 757 N N . PRO A 1 110 ? 2.895 -2.241 -6.914 1.00 88.62 110 PRO A N 1
ATOM 758 C CA . PRO A 1 110 ? 4.104 -1.602 -7.392 1.00 88.62 110 PRO A CA 1
ATOM 759 C C . PRO A 1 110 ? 3.992 -1.241 -8.869 1.00 88.62 110 PRO A C 1
ATOM 761 O O . PRO A 1 110 ? 3.445 -2.015 -9.656 1.00 88.62 110 PRO A O 1
ATOM 764 N N . SER A 1 111 ? 4.485 -0.065 -9.238 1.00 88.81 111 SER A N 1
ATOM 765 C CA . SER A 1 111 ? 4.628 0.349 -10.633 1.00 88.81 111 SER A CA 1
ATOM 766 C C . SER A 1 111 ? 5.757 1.360 -10.761 1.00 88.81 111 SER A C 1
ATOM 768 O O . SER A 1 111 ? 5.943 2.179 -9.871 1.00 88.81 111 SER A O 1
ATOM 770 N N . ASP A 1 112 ? 6.476 1.306 -11.871 1.00 88.44 112 ASP A N 1
ATOM 771 C CA . ASP A 1 112 ? 7.543 2.230 -12.279 1.00 88.44 112 ASP A CA 1
ATOM 772 C C . ASP A 1 112 ? 7.018 3.301 -13.277 1.00 88.44 112 ASP A C 1
ATOM 774 O O . ASP A 1 112 ? 7.773 4.074 -13.865 1.00 88.44 112 ASP A O 1
ATOM 778 N N . GLY A 1 113 ? 5.697 3.326 -13.519 1.00 86.06 113 GLY A N 1
ATOM 779 C CA . GLY A 1 113 ? 5.030 4.173 -14.514 1.00 86.06 113 GLY A CA 1
ATOM 780 C C . GLY A 1 113 ? 4.918 3.559 -15.918 1.00 86.06 113 GLY A C 1
ATOM 781 O O . GLY A 1 113 ? 4.195 4.101 -16.757 1.00 86.06 113 GLY A O 1
ATOM 782 N N . ILE A 1 114 ? 5.575 2.425 -16.168 1.00 84.00 114 ILE A N 1
ATOM 783 C CA . ILE A 1 114 ? 5.588 1.692 -17.442 1.00 84.00 114 ILE A CA 1
ATOM 784 C C . ILE A 1 114 ? 5.101 0.251 -17.221 1.00 84.00 114 ILE A C 1
ATOM 786 O O . ILE A 1 114 ? 4.103 -0.175 -17.809 1.00 84.00 114 ILE A O 1
ATOM 790 N N . ASN A 1 115 ? 5.784 -0.485 -16.353 1.00 80.06 115 ASN A N 1
ATOM 791 C CA . ASN A 1 115 ? 5.536 -1.851 -15.941 1.00 80.06 115 ASN A CA 1
ATOM 792 C C . ASN A 1 115 ? 4.820 -1.895 -14.573 1.00 80.06 115 ASN A C 1
ATOM 794 O O . ASN A 1 115 ? 5.241 -1.287 -13.581 1.00 80.06 115 ASN A O 1
ATOM 798 N N . PRO A 1 116 ? 3.704 -2.632 -14.471 1.00 82.88 116 PRO A N 1
ATOM 799 C CA . PRO A 1 116 ? 3.108 -2.966 -13.189 1.00 82.88 116 PRO A CA 1
ATOM 800 C C . PRO A 1 116 ? 3.773 -4.213 -12.596 1.00 82.88 1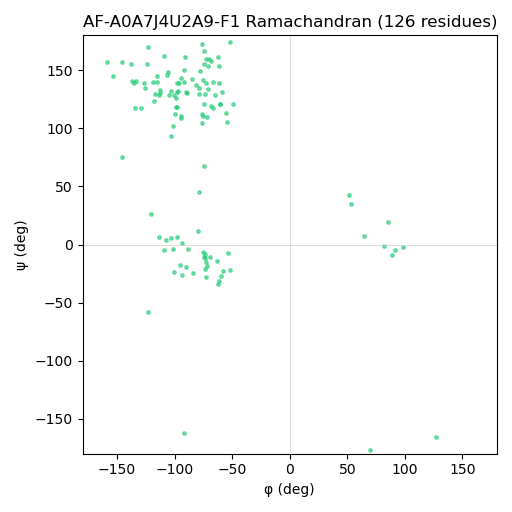16 PRO A C 1
ATOM 802 O O . PRO A 1 116 ? 4.055 -5.175 -13.304 1.00 82.88 116 PRO A O 1
ATOM 805 N N . GLY A 1 117 ? 3.950 -4.228 -11.280 1.00 83.88 117 GLY A N 1
ATOM 806 C CA . GLY A 1 117 ? 4.326 -5.413 -10.518 1.00 83.88 117 GLY A CA 1
ATOM 807 C C . GLY A 1 117 ? 3.117 -6.191 -9.982 1.00 83.88 117 GLY A C 1
ATOM 808 O O . GLY A 1 117 ? 1.975 -6.017 -10.418 1.00 83.88 117 GLY A O 1
ATOM 809 N N . PHE A 1 118 ? 3.351 -7.051 -8.990 1.00 83.38 118 PHE A N 1
ATOM 810 C CA . PHE A 1 118 ? 2.291 -7.817 -8.324 1.00 83.38 118 PHE A CA 1
ATOM 811 C C . PHE A 1 118 ? 1.823 -7.142 -7.038 1.00 83.38 118 PHE A C 1
ATOM 813 O O . PHE A 1 118 ? 2.631 -6.657 -6.250 1.00 83.38 118 PHE A O 1
ATOM 820 N N . ARG A 1 119 ? 0.506 -7.144 -6.795 1.00 87.25 119 ARG A N 1
ATOM 821 C CA . ARG A 1 119 ? -0.068 -6.559 -5.577 1.00 87.25 119 ARG A CA 1
ATOM 822 C C . ARG A 1 119 ? 0.384 -7.331 -4.335 1.00 87.25 119 ARG A C 1
ATOM 824 O O . ARG A 1 119 ? 0.173 -8.537 -4.249 1.00 87.25 119 ARG A O 1
ATOM 831 N N . VAL A 1 120 ? 0.906 -6.606 -3.350 1.00 89.31 120 VAL A N 1
ATOM 832 C CA . VAL A 1 120 ? 1.329 -7.130 -2.045 1.00 89.31 120 VAL A CA 1
ATOM 833 C C . VAL A 1 120 ? 0.449 -6.529 -0.953 1.00 89.31 120 VAL A C 1
ATOM 835 O O . VAL A 1 120 ? 0.077 -5.359 -1.023 1.00 89.31 120 VAL A O 1
ATOM 838 N N . HIS A 1 121 ? 0.074 -7.335 0.037 1.00 92.00 121 HIS A N 1
ATOM 839 C CA . HIS A 1 121 ? -0.763 -6.921 1.164 1.00 92.00 121 HIS A CA 1
ATOM 840 C C . HIS A 1 121 ? 0.073 -6.809 2.438 1.00 92.00 121 HIS A C 1
ATOM 842 O O . HIS A 1 121 ? 0.987 -7.605 2.638 1.00 92.00 121 HIS A O 1
ATOM 848 N N . SER A 1 122 ? -0.276 -5.853 3.298 1.00 94.56 122 SER A N 1
ATOM 849 C CA . SER A 1 122 ? 0.223 -5.808 4.669 1.00 94.56 122 SER A CA 1
ATOM 850 C C . SER A 1 122 ? -0.458 -6.861 5.542 1.00 94.56 122 SER A C 1
ATOM 852 O O . SER A 1 122 ? -1.536 -7.374 5.213 1.00 94.56 122 SER A O 1
ATOM 854 N N . ASP A 1 123 ? 0.116 -7.078 6.721 1.00 93.81 123 ASP A N 1
ATOM 855 C CA . ASP A 1 123 ? -0.597 -7.690 7.837 1.00 93.81 123 ASP A CA 1
ATOM 856 C C . ASP A 1 123 ? -1.791 -6.829 8.281 1.00 93.81 123 ASP A C 1
ATOM 858 O O . ASP A 1 123 ? -1.889 -5.635 7.964 1.00 93.81 123 ASP A O 1
ATOM 862 N N . ASN A 1 124 ? -2.722 -7.453 9.006 1.00 92.75 124 ASN A N 1
ATOM 863 C CA . ASN A 1 124 ? -3.854 -6.746 9.596 1.00 92.75 124 ASN A CA 1
ATOM 864 C C . ASN A 1 124 ? -3.406 -6.027 10.875 1.00 92.75 124 ASN A C 1
ATOM 866 O O . ASN A 1 124 ? -2.778 -6.631 11.744 1.00 92.75 124 ASN A O 1
ATOM 870 N N . VAL A 1 125 ? -3.820 -4.774 11.016 1.00 94.94 125 VAL A N 1
ATOM 871 C CA . VAL A 1 125 ? -3.636 -3.954 12.212 1.00 94.94 125 VAL A CA 1
ATOM 872 C C . VAL A 1 125 ? -5.002 -3.689 12.838 1.00 94.94 125 VAL A C 1
ATOM 874 O O . VAL A 1 125 ? -5.951 -3.356 12.130 1.00 94.94 125 VAL A O 1
ATOM 877 N N . LEU A 1 126 ? -5.115 -3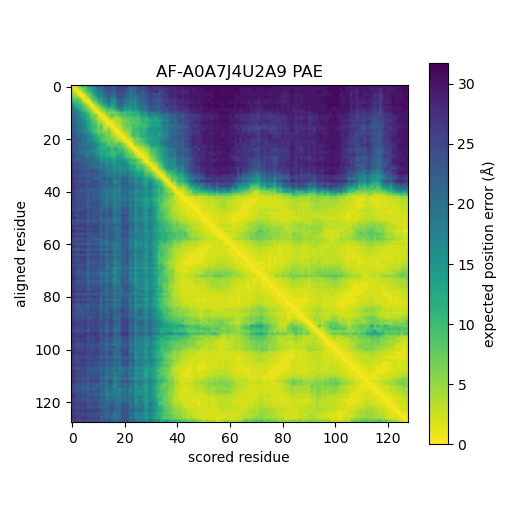.877 14.154 1.00 95.12 126 LEU A N 1
ATOM 878 C CA . LEU A 1 126 ? -6.359 -3.643 14.886 1.00 95.12 126 LEU A CA 1
ATOM 879 C C . LEU A 1 126 ? -6.420 -2.200 15.379 1.00 95.12 126 LEU A C 1
ATOM 881 O O . LEU A 1 126 ? -5.467 -1.718 15.991 1.00 95.12 126 LEU A O 1
ATOM 885 N N . VAL A 1 127 ? -7.554 -1.550 15.134 1.00 93.94 127 VAL A N 1
ATOM 886 C CA . VAL A 1 127 ? -7.862 -0.228 15.682 1.00 93.94 127 VAL A CA 1
ATOM 887 C C . VAL A 1 127 ? -8.181 -0.372 17.169 1.00 93.94 127 VAL A C 1
ATOM 889 O O . VAL A 1 127 ? -8.992 -1.227 17.544 1.00 93.94 127 VAL A O 1
ATOM 892 N N . VAL A 1 128 ? -7.533 0.440 18.006 1.00 91.62 128 VAL A N 1
ATOM 893 C CA . VAL A 1 128 ? -7.681 0.436 19.474 1.00 91.62 128 VAL A CA 1
ATOM 894 C C . VAL A 1 128 ? -8.617 1.523 19.984 1.00 91.62 128 VAL A C 1
ATOM 896 O O . VAL A 1 128 ? -8.771 2.566 19.310 1.00 91.62 128 VAL A O 1
#

pLDDT: mean 78.33, std 19.16, range [39.25, 96.56]

Nearest PDB structures (foldseek):
  8bw6-assembly1_A  TM=6.383E-01  e=2.617E-02  Homo sapiens
  8bnq-assembly2_B  TM=5.345E-01  e=3.671E-01  Homo sapiens
  3npz-assembly1_B  TM=5.090E-01  e=3.888E-01  Rattus norvegicus
  5eh1-assembly1_A  TM=5.510E-01  e=6.859E+00  Homo sapiens
  6x93-assembly1_F  TM=3.460E-01  e=4.333E+00  Homo sapiens

Radius of gyration: 20.51 Å; Cα contacts (8 Å, |Δi|>4): 250; chains: 1; bounding box: 49×46×47 Å

Mean predicted aligned error: 12.75 Å

Sequence (128 aa):
NGATVAFGGGSDAMQDLVPGGGTALAMYVGAEGIVQWSNLSAMPVATNVSVTPASPGVDDALTCMYDFVDPQGDADASTVRWYVNNVSAGSDASALTLAPGDAVKCSVLPSDGINPGFRVHSDNVLVV

Foldseek 3Di:
DDDDPDPDDDPADVVLVAQPHPDPVCVVQDNQGPDRPVCQLFAKDKAPWAWPPLAAAQQDQIDTDIDIDGNVPADWPKFKWKDKQNHTQGRHSNSDGDDAFIWMKMWIFTDSPPHTHDIDIYGTGGHD

Solvent-accessible surface area (backbone atoms on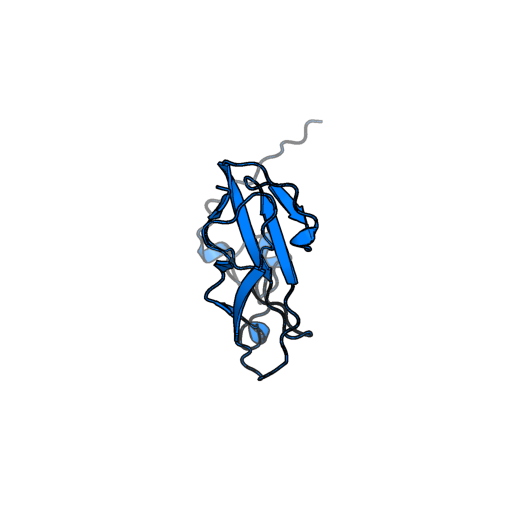ly — not comparable to full-atom values): 7581 Å² total; per-residue (Å²): 140,83,85,78,86,67,77,79,85,68,91,68,52,80,72,37,75,41,72,90,26,91,40,81,63,50,75,77,33,47,83,45,54,99,58,56,70,84,48,64,77,55,34,16,44,59,42,79,46,36,56,37,60,76,65,29,44,60,85,53,80,58,44,77,44,62,46,80,47,44,74,84,70,57,59,88,54,53,47,56,35,34,24,50,71,86,39,82,58,46,63,54,59,88,71,56,88,61,51,73,70,39,36,34,31,39,31,38,34,24,18,46,79,83,39,66,31,65,73,41,66,28,64,76,34,51,26,83

Secondary structure (DSSP, 8-state):
-------------GGGSSTT-SSGGGGTS-TT-SS-TTTGGG--EEEEEEEESSS--TT---EEEEEEE-SS-PPP--EEEEEETTEEEES-GGG----TT-EEEEEEE-B-SSSB---EEPPPEE--